Protein AF-A0A7X3A5C2-F1 (afdb_monomer)

Sequence (140 aa):
MYMRKSGNKVVLVVILVVLVGAILFFWASWTKGESLHKEEIYHTIAQKNGSVVKITEVKLEDTPFTATMESRK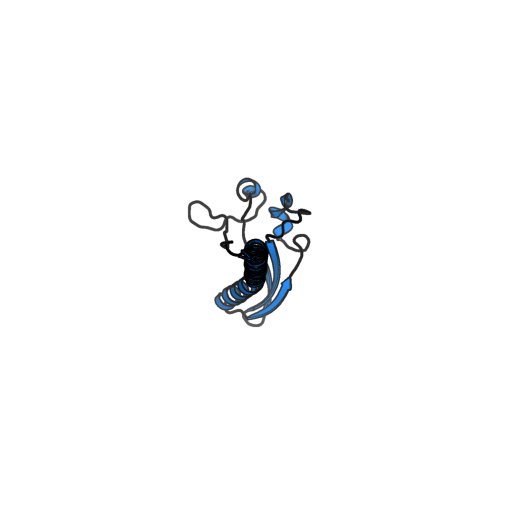GRRGNDTTFYQIIYVINGSEHIAWFRGVNGPYTQNRETTDAYGDVIEEIPENKSIIKEYGKRWIFDE

Structure (mmCIF, N/CA/C/O backbone):
data_AF-A0A7X3A5C2-F1
#
_entry.id   AF-A0A7X3A5C2-F1
#
loop_
_atom_site.group_PDB
_atom_site.id
_atom_site.type_symbol
_atom_site.label_atom_id
_atom_site.label_alt_id
_atom_site.label_comp_id
_atom_site.label_asym_id
_atom_site.label_entity_id
_atom_site.label_seq_id
_atom_site.pdbx_PDB_ins_code
_atom_site.Cartn_x
_atom_site.Cartn_y
_atom_site.Cartn_z
_atom_site.occupancy
_atom_site.B_iso_or_equiv
_atom_site.auth_seq_id
_atom_site.auth_comp_id
_atom_site.auth_asym_id
_atom_site.auth_atom_id
_atom_site.pdbx_PDB_model_num
ATOM 1 N N . MET A 1 1 ? 46.519 -1.781 -48.066 1.00 39.84 1 MET A N 1
ATOM 2 C CA . MET A 1 1 ? 45.843 -0.839 -47.147 1.00 39.84 1 MET A CA 1
ATOM 3 C C . MET A 1 1 ? 44.518 -1.462 -46.713 1.00 39.84 1 MET A C 1
ATOM 5 O O . MET A 1 1 ? 43.511 -1.304 -47.384 1.00 39.84 1 MET A O 1
ATOM 9 N N . TYR A 1 2 ? 44.538 -2.285 -45.659 1.00 43.78 2 TYR A N 1
ATOM 10 C CA . TYR A 1 2 ? 43.340 -2.964 -45.149 1.00 43.78 2 TYR A CA 1
ATOM 11 C C . TYR A 1 2 ? 42.588 -2.012 -44.210 1.00 43.78 2 TYR A C 1
ATOM 13 O O . TYR A 1 2 ? 42.834 -1.989 -43.006 1.00 43.78 2 TYR A O 1
ATOM 21 N N . MET A 1 3 ? 41.680 -1.202 -44.756 1.00 47.16 3 MET A N 1
ATOM 22 C CA . MET A 1 3 ? 40.692 -0.495 -43.939 1.00 47.16 3 MET A CA 1
ATOM 23 C C . MET A 1 3 ? 39.738 -1.536 -43.340 1.00 47.16 3 MET A C 1
ATOM 25 O O . MET A 1 3 ? 38.894 -2.116 -44.023 1.00 47.16 3 MET A O 1
ATOM 29 N N . ARG A 1 4 ? 39.939 -1.843 -42.052 1.00 46.59 4 ARG A N 1
ATOM 30 C CA . ARG A 1 4 ? 39.143 -2.809 -41.288 1.00 46.59 4 ARG A CA 1
ATOM 31 C C . ARG A 1 4 ? 37.682 -2.357 -41.223 1.00 46.59 4 ARG A C 1
ATOM 33 O O . ARG A 1 4 ? 37.346 -1.342 -40.624 1.00 46.59 4 ARG A O 1
ATOM 40 N N . LYS A 1 5 ? 36.803 -3.197 -41.767 1.00 53.62 5 LYS A N 1
ATOM 41 C CA . LYS A 1 5 ? 35.332 -3.155 -41.708 1.00 53.62 5 LYS A CA 1
ATOM 42 C C . LYS A 1 5 ? 34.800 -3.479 -40.289 1.00 53.62 5 LYS A C 1
ATOM 44 O O . LYS A 1 5 ? 33.877 -4.273 -40.136 1.00 53.62 5 LYS A O 1
ATOM 49 N N . SER A 1 6 ? 35.437 -2.958 -39.234 1.00 55.34 6 SER A N 1
ATOM 50 C CA . SER A 1 6 ? 35.147 -3.282 -37.823 1.00 55.34 6 SER A CA 1
ATOM 51 C C . SER A 1 6 ? 34.173 -2.316 -37.142 1.00 55.34 6 SER A C 1
ATOM 53 O O . SER A 1 6 ? 33.676 -2.639 -36.066 1.00 55.34 6 SER A O 1
ATOM 55 N N . GLY A 1 7 ? 33.852 -1.177 -37.769 1.00 57.16 7 GLY A N 1
ATOM 56 C CA . GLY A 1 7 ? 32.963 -0.154 -37.198 1.00 57.16 7 GLY A CA 1
ATOM 57 C C . GLY A 1 7 ? 31.572 -0.684 -36.838 1.00 57.16 7 GLY A C 1
ATOM 58 O O . GLY A 1 7 ? 31.098 -0.464 -35.728 1.00 57.16 7 GLY A O 1
ATOM 59 N N . ASN A 1 8 ? 30.959 -1.487 -37.713 1.00 65.12 8 ASN A N 1
ATOM 60 C CA . ASN A 1 8 ? 29.591 -1.970 -37.489 1.00 65.12 8 ASN A CA 1
ATOM 61 C C . ASN A 1 8 ? 29.478 -2.941 -36.306 1.00 65.12 8 ASN A C 1
ATOM 63 O O . ASN A 1 8 ? 28.440 -2.981 -35.657 1.00 65.12 8 ASN A O 1
ATOM 67 N N . LYS A 1 9 ? 30.532 -3.710 -35.997 1.00 71.44 9 LYS A N 1
ATOM 68 C CA . LYS A 1 9 ? 30.507 -4.655 -34.868 1.00 71.44 9 LYS A CA 1
ATOM 69 C C . LYS A 1 9 ? 30.637 -3.935 -33.528 1.00 71.44 9 LYS A C 1
ATOM 71 O O . LYS A 1 9 ? 29.956 -4.303 -32.581 1.00 71.44 9 LYS 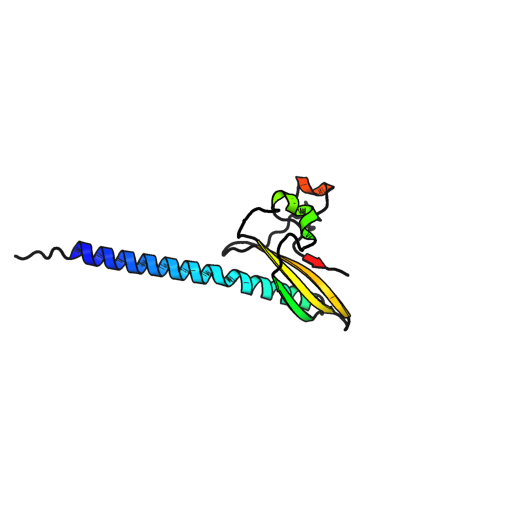A O 1
ATOM 76 N N . VAL A 1 10 ? 31.466 -2.890 -33.463 1.00 78.00 10 VAL A N 1
ATOM 77 C CA . VAL A 1 10 ? 31.641 -2.081 -32.246 1.00 78.00 10 VAL A CA 1
ATOM 78 C C . VAL A 1 10 ? 30.365 -1.301 -31.931 1.00 78.00 10 VAL A C 1
ATOM 80 O O . VAL A 1 10 ? 29.913 -1.318 -30.792 1.00 78.00 10 VAL A O 1
ATOM 83 N N . VAL A 1 11 ? 29.727 -0.705 -32.943 1.00 81.44 11 VAL A N 1
ATOM 84 C CA . VAL A 1 11 ? 28.445 0.001 -32.775 1.00 81.44 11 VAL A CA 1
ATOM 85 C C . VAL A 1 11 ? 27.353 -0.939 -32.256 1.00 81.44 11 VAL A C 1
ATOM 87 O O . VAL A 1 11 ? 26.621 -0.581 -31.338 1.00 81.44 11 VAL A O 1
ATOM 90 N N . LEU A 1 12 ? 27.277 -2.166 -32.780 1.00 84.31 12 LEU A N 1
ATOM 91 C CA . LEU A 1 12 ? 26.272 -3.148 -32.363 1.00 84.31 12 LEU A CA 1
ATOM 92 C C . LEU A 1 12 ? 26.482 -3.606 -30.908 1.00 84.31 12 LEU A C 1
ATOM 94 O O . LEU A 1 12 ? 25.515 -3.723 -30.160 1.00 84.31 12 LEU A O 1
ATOM 98 N N . VAL A 1 13 ? 27.737 -3.786 -30.480 1.00 86.44 13 VAL A N 1
ATOM 99 C CA . VAL A 1 13 ? 28.070 -4.096 -29.078 1.00 86.44 13 VAL A CA 1
ATOM 100 C C . VAL A 1 13 ? 27.695 -2.940 -28.148 1.00 86.44 13 VAL A C 1
ATOM 102 O O . VAL A 1 13 ? 27.094 -3.180 -27.105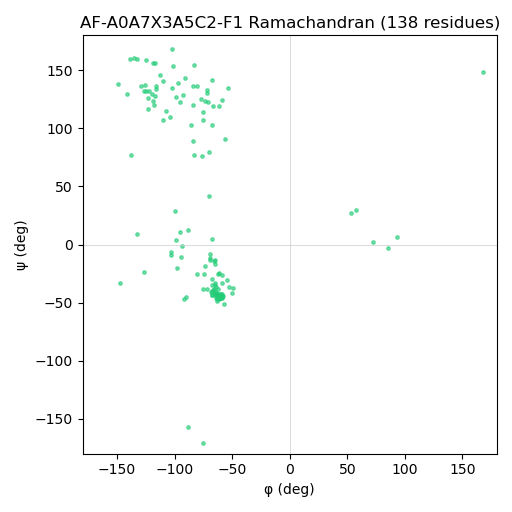 1.00 86.44 13 VAL A O 1
ATOM 105 N N . VAL A 1 14 ? 27.982 -1.690 -28.527 1.00 87.44 14 VAL A N 1
ATOM 106 C CA . VAL A 1 14 ? 27.616 -0.512 -27.720 1.00 87.44 14 VAL A CA 1
ATOM 107 C C . VAL A 1 14 ? 26.098 -0.398 -27.567 1.00 87.44 14 VAL A C 1
ATOM 109 O O . VAL A 1 14 ? 25.617 -0.198 -26.454 1.00 87.44 14 VAL A O 1
ATOM 112 N N . ILE A 1 15 ? 25.336 -0.591 -28.649 1.00 90.12 15 ILE A N 1
ATOM 113 C CA . ILE A 1 15 ? 23.867 -0.583 -28.597 1.00 90.12 15 ILE A CA 1
ATOM 114 C C . ILE A 1 15 ? 23.358 -1.671 -27.649 1.00 90.12 15 ILE A C 1
ATOM 116 O O . ILE A 1 15 ? 22.516 -1.382 -26.806 1.00 90.12 15 ILE A O 1
ATOM 120 N N . LEU A 1 16 ? 23.893 -2.893 -27.734 1.00 91.19 16 LEU A N 1
ATOM 121 C CA . LEU A 1 16 ? 23.514 -3.994 -26.843 1.00 91.19 16 LEU A CA 1
ATOM 122 C C . LEU A 1 16 ? 23.764 -3.662 -25.370 1.00 91.19 16 LEU A C 1
ATOM 124 O O . LEU A 1 16 ? 22.889 -3.894 -24.541 1.00 91.19 16 LEU A O 1
ATOM 128 N N . VAL A 1 17 ? 24.921 -3.083 -25.044 1.00 91.75 17 VAL A N 1
ATOM 129 C CA . VAL A 1 17 ? 25.253 -2.693 -23.665 1.00 91.75 17 VAL A CA 1
ATOM 130 C C . VAL A 1 17 ? 24.293 -1.620 -23.148 1.00 91.75 17 VAL A C 1
ATOM 132 O O . VAL A 1 17 ? 23.798 -1.738 -22.028 1.00 91.75 17 VAL A O 1
ATOM 135 N N . VAL A 1 18 ? 23.972 -0.611 -23.964 1.00 93.44 18 VAL A N 1
ATOM 136 C CA . VAL A 1 18 ? 23.001 0.434 -23.597 1.00 93.44 18 VAL A CA 1
ATOM 137 C C . VAL A 1 18 ? 21.604 -0.154 -23.391 1.00 93.44 18 VAL A C 1
ATOM 139 O O . VAL A 1 18 ? 20.932 0.192 -22.423 1.00 93.44 18 VAL A O 1
ATOM 142 N N . LEU A 1 19 ? 21.173 -1.071 -24.258 1.00 94.56 19 LEU A N 1
ATOM 143 C CA . LEU A 1 19 ? 19.843 -1.681 -24.202 1.00 94.56 19 LEU A CA 1
ATOM 144 C C . LEU A 1 19 ? 19.692 -2.578 -22.965 1.00 94.56 19 LEU A C 1
ATOM 146 O O . LEU A 1 19 ? 18.698 -2.480 -22.249 1.00 94.56 19 LEU A O 1
ATOM 150 N N . VAL A 1 20 ? 20.711 -3.384 -22.653 1.00 93.69 20 VAL A N 1
ATOM 151 C CA . VAL A 1 20 ? 20.752 -4.188 -21.420 1.00 93.69 20 VAL A CA 1
ATOM 152 C C . VAL A 1 20 ? 20.774 -3.288 -20.184 1.00 93.69 20 VAL A C 1
ATOM 154 O O . VAL A 1 20 ? 20.023 -3.532 -19.242 1.00 93.69 20 VAL A O 1
ATOM 157 N N . GLY A 1 21 ? 21.574 -2.217 -20.197 1.00 92.38 21 GLY A N 1
ATOM 158 C CA . GLY A 1 21 ? 21.606 -1.234 -19.113 1.00 92.38 21 GLY A CA 1
ATOM 159 C C . GLY A 1 21 ? 20.244 -0.575 -18.874 1.00 92.38 21 GLY A C 1
ATOM 160 O O . GLY A 1 21 ? 19.809 -0.470 -17.729 1.00 92.38 21 GLY A O 1
ATOM 161 N N . ALA A 1 22 ? 19.533 -0.203 -19.942 1.00 89.31 22 ALA A N 1
ATOM 162 C CA . ALA A 1 22 ? 18.193 0.372 -19.859 1.00 89.31 22 ALA A CA 1
ATOM 163 C C . ALA A 1 22 ? 17.163 -0.621 -19.295 1.00 89.31 22 ALA A C 1
ATOM 165 O O . ALA A 1 22 ? 16.351 -0.237 -18.456 1.00 89.31 22 ALA A O 1
ATOM 166 N N . ILE A 1 23 ? 17.222 -1.896 -19.698 1.00 90.56 23 ILE A N 1
ATOM 167 C CA . ILE A 1 23 ? 16.342 -2.949 -19.166 1.00 90.56 23 ILE A CA 1
ATOM 168 C C . ILE A 1 23 ? 16.585 -3.152 -17.667 1.00 90.56 23 ILE A C 1
ATOM 170 O O . ILE A 1 23 ? 15.630 -3.186 -16.895 1.00 90.56 23 ILE A O 1
ATOM 174 N N . LEU A 1 24 ? 17.848 -3.252 -17.241 1.00 88.56 24 LEU A N 1
ATOM 175 C CA . LEU A 1 24 ? 18.194 -3.427 -15.828 1.00 88.56 24 LEU A CA 1
ATOM 176 C C . LEU A 1 24 ? 17.776 -2.220 -14.984 1.00 88.56 24 LEU A C 1
ATOM 178 O O . LEU A 1 24 ? 17.225 -2.395 -13.898 1.00 88.56 24 LEU A O 1
ATOM 182 N N . PHE A 1 25 ? 17.989 -1.003 -15.493 1.00 84.88 25 PHE A N 1
ATOM 183 C CA . PHE A 1 25 ? 17.541 0.221 -14.833 1.00 84.88 25 PHE A CA 1
ATOM 184 C C . PHE A 1 25 ? 16.016 0.255 -14.691 1.00 84.88 25 PHE A C 1
ATOM 186 O O . PHE A 1 25 ? 15.504 0.501 -13.601 1.00 84.88 25 PHE A O 1
ATOM 193 N N . PHE A 1 26 ? 15.287 -0.063 -15.765 1.00 81.50 26 PHE A N 1
ATOM 194 C CA . PHE A 1 26 ? 13.828 -0.128 -15.746 1.00 81.50 26 PHE A CA 1
ATOM 195 C C . PHE A 1 26 ? 13.318 -1.156 -14.726 1.00 81.50 26 PHE A C 1
ATOM 197 O O . PHE A 1 26 ? 12.405 -0.863 -13.957 1.00 81.50 26 PHE A O 1
ATOM 204 N N . TRP A 1 27 ? 13.950 -2.331 -14.664 1.00 80.50 27 TRP A N 1
ATOM 205 C CA . TRP A 1 27 ? 13.585 -3.385 -13.720 1.00 80.50 27 TRP A CA 1
ATOM 206 C C . TRP A 1 27 ? 13.814 -2.958 -12.262 1.00 80.50 27 TRP A C 1
ATOM 208 O O . TRP A 1 27 ? 12.911 -3.078 -11.438 1.00 80.50 27 TRP A O 1
ATOM 218 N N . ALA A 1 28 ? 14.974 -2.366 -11.956 1.00 75.31 28 ALA A N 1
ATOM 219 C CA . ALA A 1 28 ? 15.296 -1.868 -10.616 1.00 75.31 28 ALA A CA 1
ATOM 220 C C . ALA A 1 28 ? 14.387 -0.707 -10.168 1.00 75.31 28 ALA A C 1
ATOM 222 O O . ALA A 1 28 ? 14.054 -0.592 -8.986 1.00 75.31 28 ALA A O 1
ATOM 223 N N . SER A 1 29 ? 13.973 0.156 -11.099 1.00 69.25 29 SER A N 1
ATOM 224 C CA . SER A 1 29 ? 12.993 1.210 -10.823 1.00 69.25 29 SER A CA 1
ATOM 225 C C . SER A 1 29 ? 11.600 0.648 -10.533 1.00 69.25 29 SER A C 1
ATOM 227 O O . SER A 1 29 ? 10.905 1.198 -9.681 1.00 69.25 29 SER A O 1
ATOM 229 N N . TRP A 1 30 ? 11.198 -0.446 -11.186 1.00 64.50 30 TRP A N 1
ATOM 230 C CA . TRP A 1 30 ? 9.877 -1.049 -10.992 1.00 64.50 30 TRP A CA 1
ATOM 231 C C . TRP A 1 30 ? 9.741 -1.758 -9.636 1.00 64.50 30 TRP A C 1
ATOM 233 O O . TRP A 1 30 ? 8.712 -1.638 -8.975 1.00 64.50 30 TRP A O 1
ATOM 243 N N . THR A 1 31 ? 10.791 -2.434 -9.157 1.00 66.06 31 THR A N 1
ATOM 244 C CA . THR A 1 31 ? 10.756 -3.172 -7.877 1.00 66.06 31 THR A CA 1
ATOM 245 C C . THR A 1 31 ? 10.682 -2.278 -6.633 1.00 66.06 31 THR A C 1
ATOM 247 O O . THR A 1 31 ? 10.402 -2.771 -5.545 1.00 66.06 31 THR A O 1
ATOM 250 N N . LYS A 1 32 ? 10.917 -0.963 -6.753 1.00 65.19 32 LYS A N 1
ATOM 251 C CA . LYS A 1 32 ? 10.839 -0.026 -5.615 1.00 65.19 32 LYS A CA 1
ATOM 252 C C . LYS A 1 32 ? 9.409 0.287 -5.151 1.00 65.19 32 LYS A C 1
ATOM 254 O O . LYS A 1 32 ? 9.244 0.752 -4.025 1.00 65.19 32 LYS A O 1
ATOM 259 N N . GLY A 1 33 ? 8.386 0.035 -5.972 1.00 64.69 33 GLY A N 1
ATOM 260 C CA . GLY A 1 33 ? 6.996 0.385 -5.641 1.00 64.69 33 GLY A CA 1
ATOM 261 C C . GLY A 1 33 ? 6.475 -0.304 -4.374 1.00 64.69 33 GLY A C 1
ATOM 262 O O . GLY A 1 33 ? 5.952 0.353 -3.478 1.00 64.69 33 GLY A O 1
ATOM 263 N N . GLU A 1 34 ? 6.704 -1.612 -4.237 1.00 69.12 34 GLU A N 1
ATOM 264 C CA . GLU A 1 34 ? 6.219 -2.383 -3.080 1.00 69.12 34 GLU A CA 1
ATOM 265 C C . GLU A 1 34 ? 6.834 -1.934 -1.749 1.00 69.12 34 GLU A C 1
ATOM 267 O O . GLU A 1 34 ? 6.154 -1.923 -0.720 1.00 69.12 34 GLU A O 1
ATOM 272 N N . SER A 1 35 ? 8.117 -1.557 -1.748 1.00 75.31 35 SER A N 1
ATOM 273 C CA . SER A 1 35 ? 8.772 -1.055 -0.535 1.00 75.31 35 SER A CA 1
ATOM 274 C C . SER A 1 35 ? 8.186 0.277 -0.077 1.00 75.31 35 SER A C 1
ATOM 276 O O . SER A 1 35 ? 7.994 0.464 1.121 1.00 75.31 35 SER A O 1
ATOM 278 N N . LEU A 1 36 ? 7.838 1.161 -1.019 1.00 80.56 36 LEU A N 1
ATOM 279 C CA . LEU A 1 36 ? 7.258 2.470 -0.710 1.00 80.56 36 LEU A CA 1
ATOM 280 C C . LEU A 1 36 ? 5.861 2.333 -0.097 1.00 80.56 36 LEU A C 1
ATOM 282 O O . LEU A 1 36 ? 5.543 3.009 0.876 1.00 80.56 36 LEU A O 1
ATOM 286 N N . HIS A 1 37 ? 5.050 1.407 -0.615 1.00 86.06 37 HIS A N 1
ATOM 287 C CA . HIS A 1 37 ? 3.733 1.109 -0.050 1.00 86.06 37 HIS A CA 1
ATOM 288 C C . HIS A 1 37 ? 3.824 0.624 1.396 1.00 86.06 37 HIS A C 1
ATOM 290 O O . HIS A 1 37 ? 3.082 1.089 2.256 1.00 86.06 37 HIS A O 1
ATOM 296 N N . LYS A 1 38 ? 4.745 -0.303 1.681 1.00 88.44 38 LYS A N 1
ATOM 297 C CA . LYS A 1 38 ? 4.937 -0.809 3.043 1.00 88.44 38 LYS A CA 1
ATOM 298 C C . LYS A 1 38 ? 5.419 0.290 3.983 1.00 88.44 38 LYS A C 1
ATOM 300 O O . LYS A 1 38 ? 4.898 0.386 5.087 1.00 88.44 38 LYS A O 1
ATOM 305 N N . GLU A 1 39 ? 6.370 1.117 3.556 1.00 89.38 39 GLU A N 1
ATOM 306 C CA . GLU A 1 39 ? 6.865 2.247 4.350 1.00 89.38 39 GLU A CA 1
ATOM 307 C C . GLU A 1 39 ? 5.741 3.229 4.705 1.00 89.38 39 GLU A C 1
ATOM 309 O O . GLU A 1 39 ? 5.591 3.586 5.873 1.00 89.38 39 GLU A O 1
ATOM 314 N N . GLU A 1 40 ? 4.894 3.583 3.733 1.00 89.50 40 GLU A N 1
ATOM 315 C CA . GLU A 1 40 ? 3.707 4.409 3.967 1.00 89.50 40 GLU A CA 1
ATOM 316 C C . GLU A 1 40 ? 2.756 3.753 4.974 1.00 89.50 40 GLU A C 1
ATOM 318 O O . GLU A 1 40 ? 2.336 4.404 5.929 1.00 89.50 40 GLU A O 1
ATOM 323 N N . ILE A 1 41 ? 2.472 2.454 4.817 1.00 92.62 41 ILE A N 1
ATOM 324 C CA . ILE A 1 41 ? 1.619 1.710 5.751 1.00 92.62 41 ILE A CA 1
ATOM 325 C C . ILE A 1 41 ? 2.169 1.780 7.177 1.00 92.62 41 ILE A C 1
ATOM 327 O O . ILE A 1 41 ? 1.437 2.130 8.104 1.00 92.62 41 ILE A O 1
ATOM 331 N N . TYR A 1 42 ? 3.451 1.459 7.365 1.00 94.62 42 TYR A N 1
ATOM 332 C CA . TYR A 1 42 ? 4.080 1.499 8.685 1.00 94.62 42 TYR A CA 1
ATOM 333 C C . TYR A 1 42 ? 4.027 2.903 9.282 1.00 94.62 42 TYR A C 1
ATOM 335 O O . TYR A 1 42 ? 3.678 3.052 10.452 1.00 94.62 42 TYR A O 1
ATOM 343 N N . HIS A 1 43 ? 4.326 3.926 8.483 1.00 93.75 43 HIS A N 1
ATOM 344 C CA . HIS A 1 43 ? 4.314 5.312 8.929 1.00 93.75 43 HIS A CA 1
ATOM 345 C C . HIS A 1 43 ? 2.909 5.767 9.354 1.00 93.75 43 HIS A C 1
ATOM 347 O O . HIS A 1 43 ? 2.747 6.291 10.454 1.00 93.75 43 HIS A O 1
ATOM 353 N N . THR A 1 44 ? 1.878 5.522 8.540 1.00 92.69 44 THR A N 1
ATOM 354 C CA . THR A 1 44 ? 0.493 5.914 8.851 1.00 92.69 44 THR A CA 1
ATOM 355 C C . THR A 1 44 ? -0.040 5.212 10.100 1.00 92.69 44 THR A C 1
ATOM 357 O O . THR A 1 44 ? -0.687 5.843 10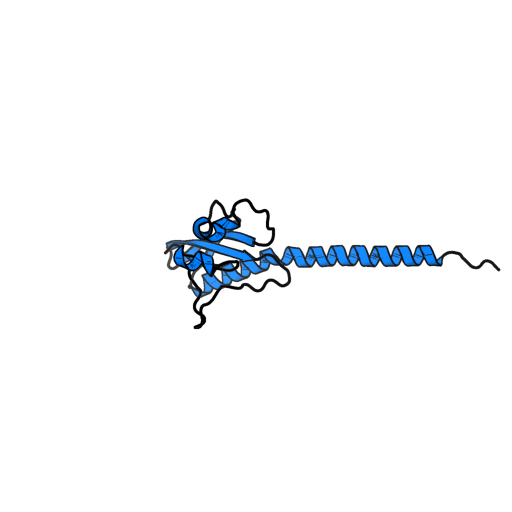.936 1.00 92.69 44 THR A O 1
ATOM 360 N N . ILE A 1 45 ? 0.246 3.919 10.268 1.00 94.06 45 ILE A N 1
ATOM 361 C CA . ILE A 1 45 ? -0.172 3.173 11.462 1.00 94.06 45 ILE A CA 1
ATOM 362 C C . ILE A 1 45 ? 0.588 3.660 12.704 1.00 94.06 45 ILE A C 1
ATOM 364 O O . ILE A 1 45 ? -0.027 3.869 13.750 1.00 94.06 45 ILE A O 1
ATOM 368 N N . ALA A 1 46 ? 1.890 3.934 12.584 1.00 94.38 46 ALA A N 1
ATOM 369 C CA . ALA A 1 46 ? 2.686 4.493 13.675 1.00 94.38 46 ALA A CA 1
ATOM 370 C C . ALA A 1 46 ? 2.192 5.886 14.105 1.00 94.38 46 ALA A C 1
ATOM 372 O O . ALA A 1 46 ? 2.118 6.164 15.299 1.00 94.38 46 ALA A O 1
ATOM 373 N N . GLN A 1 47 ? 1.772 6.740 13.163 1.00 94.12 47 GLN A N 1
ATOM 374 C CA . GLN A 1 47 ? 1.162 8.045 13.464 1.00 94.12 47 GLN A CA 1
ATOM 375 C C . GLN A 1 47 ? -0.142 7.935 14.266 1.00 94.12 47 GLN A C 1
ATOM 377 O O . GLN A 1 47 ? -0.502 8.864 14.986 1.00 94.12 47 GLN A O 1
ATOM 382 N N . LYS A 1 48 ? -0.839 6.798 14.174 1.00 91.75 48 LYS A N 1
ATOM 383 C CA . LYS A 1 48 ? -2.024 6.486 14.984 1.00 91.75 48 LYS A CA 1
ATOM 384 C C . LYS A 1 48 ? -1.679 5.802 16.318 1.00 91.75 48 LYS A C 1
ATOM 386 O O . LYS A 1 48 ? -2.578 5.293 16.978 1.00 91.75 48 LYS A O 1
ATOM 391 N N . ASN A 1 49 ? -0.405 5.782 16.724 1.00 94.31 49 ASN A N 1
ATOM 392 C CA . ASN A 1 49 ? 0.111 5.016 17.869 1.00 94.31 49 ASN A CA 1
ATOM 393 C C . ASN A 1 49 ? -0.150 3.503 17.764 1.00 94.31 49 ASN A C 1
ATOM 395 O O . ASN A 1 49 ? -0.321 2.819 18.775 1.00 94.31 49 ASN A O 1
ATOM 399 N N . GLY A 1 50 ? -0.201 2.982 16.537 1.00 93.88 50 GLY A N 1
ATOM 400 C CA . GLY A 1 50 ? -0.385 1.564 16.268 1.00 93.88 50 GLY A CA 1
ATOM 401 C C . GLY A 1 50 ? 0.901 0.839 15.893 1.00 93.88 50 GLY A C 1
ATOM 402 O O . GLY A 1 50 ? 1.917 1.448 15.564 1.00 93.88 50 GLY A O 1
ATOM 403 N N . SER A 1 51 ? 0.828 -0.490 15.885 1.00 96.19 51 SER A N 1
ATOM 404 C CA . SER A 1 51 ? 1.870 -1.370 15.358 1.00 96.19 51 SER A CA 1
ATOM 405 C C . SER A 1 51 ? 1.285 -2.332 14.333 1.00 96.19 51 SER A C 1
ATOM 407 O O . SER A 1 51 ? 0.252 -2.954 14.569 1.00 96.19 51 SER A O 1
ATOM 409 N N . VAL A 1 52 ? 1.940 -2.463 13.183 1.00 96.56 52 VAL A N 1
ATOM 410 C CA . VAL A 1 52 ? 1.513 -3.382 12.124 1.00 96.56 52 VAL A CA 1
ATOM 411 C C . VAL A 1 52 ? 1.909 -4.810 12.491 1.00 96.56 52 VAL A C 1
ATOM 413 O O . VAL A 1 52 ? 3.085 -5.095 12.710 1.00 96.56 52 VAL A O 1
ATOM 416 N N . VAL A 1 53 ? 0.936 -5.719 12.491 1.00 96.31 53 VAL A N 1
ATOM 417 C CA . VAL A 1 53 ? 1.138 -7.157 12.730 1.00 96.31 53 VAL A CA 1
ATOM 418 C C . VAL A 1 53 ? 1.354 -7.891 11.412 1.00 96.31 53 VAL A C 1
ATOM 420 O O . VAL A 1 53 ? 2.272 -8.701 11.285 1.00 96.31 53 VAL A O 1
ATOM 423 N N . LYS A 1 54 ? 0.511 -7.611 10.411 1.00 95.62 54 LYS A N 1
ATOM 424 C CA . LYS A 1 54 ? 0.541 -8.310 9.123 1.00 95.62 54 LYS A CA 1
ATOM 425 C C . LYS A 1 54 ? 0.080 -7.405 7.991 1.00 95.62 54 LYS A C 1
ATOM 427 O O . LYS A 1 54 ? -0.919 -6.710 8.121 1.00 95.62 54 LYS A O 1
ATOM 432 N N . ILE A 1 55 ? 0.776 -7.477 6.860 1.00 95.25 55 ILE A N 1
ATOM 433 C CA . ILE A 1 55 ? 0.370 -6.858 5.594 1.00 95.25 55 ILE A CA 1
ATOM 434 C C . ILE A 1 55 ? 0.200 -7.984 4.580 1.00 95.25 55 ILE A C 1
ATOM 436 O O . ILE A 1 55 ? 1.136 -8.753 4.354 1.00 95.25 55 ILE A O 1
ATOM 440 N N . THR A 1 56 ? -0.980 -8.085 3.976 1.00 94.00 56 THR A N 1
ATOM 441 C CA . THR A 1 56 ? -1.293 -9.090 2.955 1.00 94.00 56 THR A CA 1
ATOM 442 C C . THR A 1 56 ? -1.760 -8.384 1.695 1.00 94.00 56 THR A C 1
ATOM 444 O O . THR A 1 56 ? -2.683 -7.579 1.757 1.00 94.00 56 THR A O 1
ATOM 447 N N . GLU A 1 57 ? -1.133 -8.671 0.558 1.00 91.06 57 GLU A N 1
ATOM 448 C CA . GLU A 1 57 ? -1.642 -8.218 -0.736 1.00 91.06 57 GLU A CA 1
ATOM 449 C C . GLU A 1 57 ? -2.901 -9.009 -1.104 1.00 91.06 57 GLU A C 1
ATOM 451 O O . GLU A 1 57 ? -2.941 -10.234 -0.976 1.00 91.06 57 GLU A O 1
ATOM 456 N N . VAL A 1 58 ? -3.934 -8.298 -1.540 1.00 90.69 58 VAL A N 1
ATOM 457 C CA . VAL A 1 58 ? -5.268 -8.834 -1.822 1.00 90.69 58 VAL A CA 1
ATOM 458 C C . VAL A 1 58 ? -5.756 -8.332 -3.175 1.00 90.69 58 VAL A C 1
ATOM 460 O O . VAL A 1 58 ? -5.267 -7.335 -3.709 1.00 90.69 58 VAL A O 1
ATOM 463 N N . LYS A 1 59 ? -6.730 -9.028 -3.760 1.00 86.81 59 LYS A N 1
ATOM 464 C CA . LYS A 1 59 ? -7.358 -8.583 -5.006 1.00 86.81 59 LYS A CA 1
ATOM 465 C C . LYS A 1 59 ? -8.445 -7.560 -4.707 1.00 86.81 59 LYS A C 1
ATOM 467 O O . LYS A 1 59 ? -9.040 -7.609 -3.636 1.00 86.81 59 LYS A O 1
ATOM 472 N N . LEU A 1 60 ? -8.744 -6.681 -5.670 1.00 83.94 60 LEU A N 1
ATOM 473 C CA . LEU A 1 60 ? -9.797 -5.667 -5.533 1.00 83.94 60 LEU A CA 1
ATOM 474 C C . LEU A 1 60 ? -11.112 -6.293 -5.058 1.00 83.94 60 LEU A C 1
ATOM 476 O O . LEU A 1 60 ? -11.751 -5.720 -4.186 1.00 83.94 60 LEU A O 1
ATOM 480 N N . GLU A 1 61 ? -11.485 -7.460 -5.596 1.00 84.69 61 GLU A N 1
ATOM 481 C CA . GLU A 1 61 ? -12.736 -8.164 -5.283 1.00 84.69 61 GLU A CA 1
ATOM 482 C C . GLU A 1 61 ? -12.897 -8.519 -3.800 1.00 84.69 61 GLU A C 1
ATOM 484 O O . GLU A 1 61 ? -14.028 -8.604 -3.327 1.00 84.69 61 GLU A O 1
ATOM 489 N N . ASP A 1 62 ? -11.785 -8.672 -3.082 1.00 87.38 62 ASP A N 1
ATOM 490 C CA . ASP A 1 62 ? -11.744 -9.036 -1.666 1.00 87.38 62 ASP A CA 1
ATOM 491 C C . ASP A 1 62 ? -11.624 -7.799 -0.754 1.00 87.38 62 ASP A C 1
ATOM 493 O O . ASP A 1 62 ? -11.347 -7.930 0.437 1.00 87.38 62 ASP A O 1
ATOM 497 N N . THR A 1 63 ? -11.798 -6.588 -1.301 1.00 86.12 63 THR A N 1
ATOM 498 C CA . THR A 1 63 ? -11.650 -5.322 -0.566 1.00 86.12 63 THR A CA 1
ATOM 499 C C . THR A 1 63 ? -12.938 -4.492 -0.532 1.00 86.12 63 THR A C 1
ATOM 501 O O . THR A 1 63 ? -13.766 -4.568 -1.449 1.00 86.12 63 THR A O 1
ATOM 504 N N . PRO A 1 64 ? -13.093 -3.599 0.463 1.00 85.38 64 PRO A N 1
ATOM 505 C CA . PRO A 1 64 ? -14.198 -2.639 0.488 1.00 85.38 64 PRO A CA 1
ATOM 506 C C . PRO A 1 64 ? -14.157 -1.610 -0.661 1.00 85.38 64 PRO A C 1
ATOM 508 O O . PRO A 1 64 ? -15.175 -0.987 -0.951 1.00 85.38 64 PRO A O 1
ATOM 511 N N . PHE A 1 65 ? -13.040 -1.480 -1.390 1.00 81.12 65 PHE A N 1
ATOM 512 C CA . PHE A 1 65 ? -12.932 -0.607 -2.571 1.00 81.12 65 PHE A CA 1
ATOM 513 C C . PHE A 1 65 ? -13.753 -1.097 -3.782 1.00 81.12 65 PHE A C 1
ATOM 515 O O . PHE A 1 65 ? -13.881 -0.393 -4.787 1.00 81.12 65 PHE A O 1
ATOM 522 N N . THR A 1 66 ? -14.333 -2.302 -3.727 1.00 77.06 66 THR A N 1
ATOM 523 C CA . THR A 1 66 ? -15.216 -2.816 -4.792 1.00 77.06 66 THR A CA 1
ATOM 524 C C . THR A 1 66 ? -16.429 -1.930 -5.058 1.00 77.06 66 THR A C 1
ATOM 526 O O . THR A 1 66 ? -16.871 -1.846 -6.205 1.00 77.06 66 THR A O 1
ATOM 529 N N . ALA A 1 67 ? -16.963 -1.265 -4.029 1.00 69.50 67 ALA A N 1
ATOM 530 C CA . ALA A 1 67 ? -18.168 -0.442 -4.133 1.00 69.50 67 ALA A CA 1
ATOM 531 C C . ALA A 1 67 ? -17.994 0.753 -5.089 1.00 69.50 67 ALA A C 1
ATOM 533 O O . ALA A 1 67 ? -18.962 1.266 -5.660 1.00 69.50 67 ALA A O 1
ATOM 534 N N . THR A 1 68 ? -16.753 1.190 -5.271 1.00 65.06 68 THR A N 1
ATOM 535 C CA . THR A 1 68 ? -16.392 2.509 -5.806 1.00 65.06 68 THR A CA 1
ATOM 536 C C . THR A 1 68 ? -15.439 2.420 -6.979 1.00 65.06 68 THR A C 1
ATOM 538 O O . THR A 1 68 ? -15.465 3.273 -7.862 1.00 65.06 68 THR A O 1
ATOM 541 N N . MET A 1 69 ? -14.690 1.323 -7.072 1.00 69.94 69 MET A N 1
ATOM 542 C CA . MET A 1 69 ? -13.845 0.996 -8.216 1.00 69.94 69 MET A CA 1
ATOM 543 C C . MET A 1 69 ? -14.501 -0.023 -9.156 1.00 69.94 69 MET A C 1
ATOM 545 O O . MET A 1 69 ? -13.814 -0.764 -9.857 1.00 69.94 69 MET A O 1
ATOM 549 N N . GLU A 1 70 ? -15.835 -0.051 -9.214 1.00 64.50 70 GLU A N 1
ATOM 550 C CA . GLU A 1 70 ? -16.615 -0.969 -10.057 1.00 64.50 70 GLU A CA 1
ATOM 551 C C . GLU A 1 70 ? -16.174 -0.934 -11.533 1.00 64.50 70 GLU A C 1
ATOM 553 O O . GLU A 1 70 ? -16.049 -1.975 -12.174 1.00 64.50 70 GLU A O 1
ATOM 558 N N . SER A 1 71 ? -15.809 0.248 -12.049 1.00 60.41 71 SER A N 1
ATOM 559 C CA . SER A 1 71 ? -15.281 0.438 -13.412 1.00 60.41 71 SER A CA 1
ATOM 560 C C . SER A 1 71 ? -13.925 -0.239 -13.669 1.00 60.41 71 SER A C 1
ATOM 562 O O . SER A 1 71 ? -13.524 -0.406 -14.826 1.00 60.41 71 SER A O 1
ATOM 564 N N . ARG A 1 72 ? -13.210 -0.625 -12.606 1.00 63.88 72 ARG A N 1
ATOM 565 C CA . ARG A 1 72 ? -11.930 -1.344 -12.646 1.00 63.88 72 ARG A CA 1
ATOM 566 C C . ARG A 1 72 ? -12.065 -2.831 -12.326 1.00 63.88 72 ARG A C 1
ATOM 568 O O . ARG A 1 72 ? -11.094 -3.563 -12.511 1.00 63.88 72 ARG A O 1
ATOM 575 N N . LYS A 1 73 ? -13.247 -3.302 -11.920 1.00 60.41 73 LYS A N 1
ATOM 576 C CA . LYS A 1 73 ? -13.501 -4.724 -11.668 1.00 60.41 73 LYS A CA 1
ATOM 577 C C . LYS A 1 73 ? -13.224 -5.534 -12.939 1.00 60.41 73 LYS A C 1
ATOM 579 O O . LYS A 1 73 ? -13.741 -5.222 -14.010 1.00 60.41 73 LYS A O 1
ATOM 584 N N . GLY A 1 74 ? -12.353 -6.538 -12.845 1.00 55.44 74 GLY A N 1
ATOM 585 C CA . GLY A 1 74 ? -11.942 -7.357 -13.993 1.00 55.44 74 GLY A CA 1
ATOM 586 C C . GLY A 1 74 ? -11.016 -6.676 -15.015 1.00 55.44 74 GLY A C 1
ATOM 587 O O . GLY A 1 74 ? -10.635 -7.317 -15.997 1.00 55.44 74 GLY A O 1
ATOM 588 N N . ARG A 1 75 ? -10.601 -5.415 -14.812 1.00 57.38 75 ARG A N 1
ATOM 589 C CA . ARG A 1 75 ? -9.551 -4.790 -15.632 1.00 57.38 75 ARG A CA 1
ATOM 590 C C . ARG A 1 75 ? -8.181 -5.173 -15.076 1.00 57.38 75 ARG A C 1
ATOM 592 O O . ARG A 1 75 ? -7.840 -4.823 -13.953 1.00 57.38 75 ARG A O 1
ATOM 599 N N . ARG A 1 76 ? -7.356 -5.835 -15.894 1.00 45.03 76 ARG A N 1
ATOM 600 C CA . ARG A 1 76 ? -5.908 -5.962 -15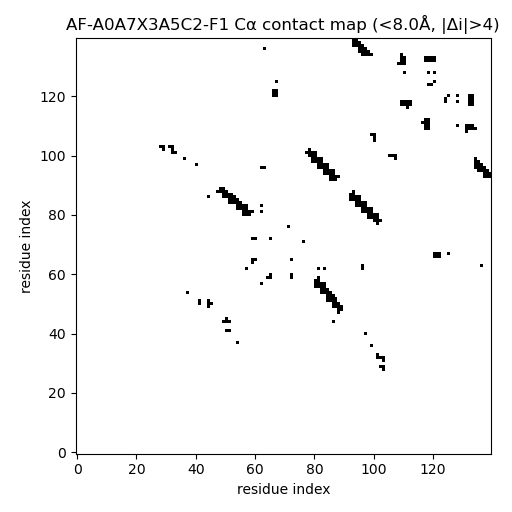.657 1.00 45.03 76 ARG A CA 1
ATOM 601 C C . ARG A 1 76 ? -5.247 -4.597 -15.882 1.00 45.03 76 ARG A C 1
ATOM 603 O O . ARG A 1 76 ? -4.721 -4.333 -16.957 1.00 45.03 76 ARG A O 1
ATOM 610 N N . GLY A 1 77 ? -5.343 -3.709 -14.902 1.00 51.19 77 GLY A N 1
ATOM 611 C CA . GLY A 1 77 ? -4.522 -2.503 -14.825 1.00 51.19 77 GLY A CA 1
ATOM 612 C C . GLY A 1 77 ? -3.457 -2.727 -13.763 1.00 51.19 77 GLY A C 1
ATOM 613 O O . GLY A 1 77 ? -3.794 -2.793 -12.587 1.00 51.19 77 GLY A O 1
ATOM 614 N N . ASN A 1 78 ? -2.197 -2.865 -14.174 1.00 55.91 78 ASN A N 1
ATOM 615 C CA . ASN A 1 78 ? -1.043 -3.176 -13.315 1.00 55.91 78 ASN A CA 1
ATOM 616 C C . ASN A 1 78 ? -0.664 -2.050 -12.330 1.00 55.91 78 ASN A C 1
ATOM 618 O O . ASN A 1 78 ? 0.332 -2.157 -11.614 1.00 55.91 78 ASN A O 1
ATOM 622 N N . ASP A 1 79 ? -1.452 -0.981 -12.279 1.00 70.25 79 ASP A N 1
ATOM 623 C CA . ASP A 1 79 ? -1.052 0.282 -11.668 1.00 70.25 79 ASP A CA 1
ATOM 624 C C . ASP A 1 79 ? -1.593 0.429 -10.244 1.00 70.25 79 ASP A C 1
ATOM 626 O O . ASP A 1 79 ? -1.451 1.481 -9.634 1.00 70.25 79 ASP A O 1
ATOM 630 N N . THR A 1 80 ? -2.269 -0.579 -9.687 1.00 77.88 80 THR A N 1
ATOM 631 C CA . THR A 1 80 ? -2.824 -0.500 -8.330 1.00 77.88 80 THR A CA 1
ATOM 632 C C . THR A 1 80 ? -2.677 -1.825 -7.594 1.00 77.88 80 THR A C 1
ATOM 634 O O . THR A 1 80 ? -3.085 -2.864 -8.106 1.00 77.88 80 THR A O 1
ATOM 637 N N . THR A 1 81 ? -2.135 -1.765 -6.381 1.00 84.50 81 THR A N 1
ATOM 638 C CA . THR A 1 81 ? -2.022 -2.899 -5.462 1.00 84.50 81 THR A CA 1
ATOM 639 C C . THR A 1 81 ? -2.852 -2.621 -4.219 1.00 84.50 81 THR A C 1
ATOM 641 O O . THR A 1 81 ? -2.826 -1.512 -3.679 1.00 84.50 81 THR A O 1
ATOM 644 N N . PHE A 1 82 ? -3.593 -3.625 -3.760 1.00 88.12 82 PHE A N 1
ATOM 645 C CA . PHE A 1 82 ? -4.441 -3.519 -2.581 1.00 88.12 82 PHE A CA 1
ATOM 646 C C . PHE A 1 82 ? -3.859 -4.350 -1.450 1.00 88.12 82 PHE A C 1
ATOM 648 O O . PHE A 1 82 ? -3.370 -5.457 -1.668 1.00 88.12 82 PHE A O 1
ATOM 655 N N . TYR A 1 83 ? -3.934 -3.821 -0.236 1.00 92.25 83 TYR A N 1
ATOM 656 C CA . TYR A 1 83 ? -3.402 -4.474 0.946 1.00 92.25 83 TYR A CA 1
ATOM 657 C C . TYR A 1 83 ? -4.454 -4.523 2.044 1.00 92.25 83 TYR A C 1
ATOM 659 O O . TYR A 1 83 ? -5.115 -3.524 2.323 1.00 92.25 83 TYR A O 1
ATOM 667 N N . GLN A 1 84 ? -4.557 -5.679 2.689 1.00 95.06 84 GLN A N 1
ATOM 668 C CA . GLN A 1 84 ? -5.174 -5.832 3.996 1.00 95.06 84 GLN A CA 1
ATOM 669 C C . GLN A 1 84 ? -4.081 -5.713 5.059 1.00 95.06 84 GLN A C 1
ATOM 671 O O . GLN A 1 84 ? -3.054 -6.398 4.990 1.00 95.06 84 GLN A O 1
ATOM 676 N N . ILE A 1 85 ? -4.306 -4.855 6.045 1.00 96.62 85 ILE A N 1
ATOM 677 C CA . ILE A 1 85 ? -3.383 -4.595 7.143 1.00 96.62 85 ILE A CA 1
ATOM 678 C C . ILE A 1 85 ? -4.057 -4.986 8.445 1.00 96.62 85 ILE A C 1
ATOM 680 O O . ILE A 1 85 ? -5.083 -4.421 8.802 1.00 96.62 85 ILE A O 1
ATOM 684 N N . ILE A 1 86 ? -3.450 -5.923 9.162 1.00 96.44 86 ILE A N 1
ATOM 685 C CA . ILE A 1 86 ? -3.793 -6.224 10.549 1.00 96.44 86 ILE A CA 1
ATOM 686 C C . ILE A 1 86 ? -2.830 -5.426 11.420 1.00 96.44 86 ILE A C 1
ATOM 688 O O . ILE A 1 86 ? -1.608 -5.551 11.271 1.00 96.44 86 ILE A O 1
ATOM 692 N N . TYR A 1 87 ? -3.363 -4.589 12.301 1.00 96.00 87 TYR A N 1
ATOM 693 C CA . TYR A 1 87 ? -2.576 -3.729 13.178 1.00 96.00 87 TYR A CA 1
ATOM 694 C C . TYR A 1 87 ? -3.161 -3.689 14.587 1.00 96.00 87 TYR A C 1
ATOM 696 O O . TYR A 1 87 ? -4.323 -4.010 14.796 1.00 96.00 87 TYR A O 1
ATOM 704 N N . VAL A 1 88 ? -2.345 -3.298 15.562 1.00 95.69 88 VAL A N 1
ATOM 705 C CA . VAL A 1 88 ? -2.740 -3.194 16.967 1.00 95.69 88 VAL A CA 1
ATOM 706 C C . VAL A 1 88 ? -2.637 -1.749 17.425 1.00 95.69 88 VAL A C 1
ATOM 708 O O . VAL A 1 88 ? -1.578 -1.142 17.274 1.00 95.69 88 VAL A O 1
ATOM 711 N N . ILE A 1 89 ? -3.704 -1.215 18.016 1.00 94.75 89 ILE A N 1
ATOM 712 C CA . ILE A 1 89 ? -3.715 0.065 18.740 1.00 94.75 89 ILE A CA 1
ATOM 713 C C . ILE A 1 89 ? -4.245 -0.214 20.144 1.00 94.75 89 ILE A C 1
ATOM 715 O O . ILE A 1 89 ? -5.250 -0.897 20.308 1.00 94.75 89 ILE A O 1
ATOM 719 N N . ASN A 1 90 ? -3.563 0.291 21.175 1.00 92.19 90 ASN A N 1
ATOM 720 C CA . ASN A 1 90 ? -3.972 0.131 22.580 1.00 92.19 90 ASN A CA 1
ATOM 721 C C . ASN A 1 90 ? -4.224 -1.331 23.021 1.00 92.19 90 ASN A C 1
ATOM 723 O O . ASN A 1 90 ? -5.004 -1.578 23.936 1.00 92.19 90 ASN A O 1
ATOM 727 N N . GLY A 1 91 ? -3.562 -2.303 22.385 1.00 91.38 91 GLY A N 1
ATOM 728 C CA . GLY A 1 91 ? -3.716 -3.731 22.686 1.00 91.38 91 GLY A CA 1
ATOM 729 C C . GLY A 1 91 ? -4.883 -4.430 21.978 1.00 91.38 91 GLY A C 1
ATOM 730 O O . GLY A 1 91 ? -5.002 -5.645 22.110 1.00 91.38 91 GLY A O 1
ATOM 731 N N . SER A 1 92 ? -5.691 -3.704 21.203 1.00 94.69 92 SER A N 1
ATOM 732 C CA . SER A 1 92 ? -6.759 -4.261 20.367 1.00 94.69 92 SER A CA 1
ATOM 733 C C . SER A 1 92 ? -6.288 -4.436 18.929 1.00 94.69 92 SER A C 1
ATOM 735 O O . SER A 1 92 ? -5.588 -3.575 18.397 1.00 94.69 92 SER A O 1
ATOM 737 N N . GLU A 1 93 ? -6.666 -5.551 18.306 1.00 95.19 93 GLU A N 1
ATOM 738 C CA . GLU A 1 93 ? -6.405 -5.820 16.891 1.00 95.19 93 GLU A CA 1
ATOM 739 C C . GLU A 1 93 ? -7.488 -5.181 16.013 1.00 95.19 93 GLU A C 1
ATOM 741 O O . GLU A 1 93 ? -8.676 -5.278 16.312 1.00 95.19 93 GLU A O 1
ATOM 746 N N . HIS A 1 94 ? -7.058 -4.548 14.927 1.00 95.50 94 HIS A N 1
ATOM 747 C CA . HIS A 1 94 ? -7.888 -3.844 13.959 1.00 95.50 94 HIS A CA 1
ATOM 748 C C . HIS A 1 94 ? -7.467 -4.200 12.533 1.00 95.50 94 HIS A C 1
ATOM 750 O O . HIS A 1 94 ? -6.339 -4.647 12.282 1.00 95.50 94 HIS A O 1
ATOM 756 N N . ILE A 1 95 ? -8.371 -3.949 11.585 1.00 95.50 95 ILE A N 1
ATOM 757 C CA . ILE A 1 95 ? -8.138 -4.169 10.160 1.00 95.50 95 ILE A CA 1
ATOM 758 C C . ILE A 1 95 ? -8.193 -2.828 9.432 1.00 95.50 95 ILE A C 1
ATOM 760 O O . ILE A 1 95 ? -9.096 -2.022 9.621 1.00 95.50 95 ILE A O 1
ATOM 764 N N . ALA A 1 96 ? -7.218 -2.587 8.565 1.00 95.06 96 ALA A N 1
ATOM 765 C CA . ALA A 1 96 ? -7.254 -1.500 7.601 1.00 95.06 96 ALA A CA 1
ATOM 766 C C . ALA A 1 96 ? -7.060 -2.037 6.187 1.00 95.06 96 ALA A C 1
ATOM 768 O O . ALA A 1 96 ? -6.485 -3.105 5.965 1.00 95.06 96 ALA A O 1
ATOM 769 N N . TRP A 1 97 ? -7.508 -1.247 5.224 1.00 93.50 97 TRP A N 1
ATOM 770 C CA . TRP A 1 97 ? -7.341 -1.499 3.807 1.00 93.50 97 TRP A CA 1
ATOM 771 C C . TRP A 1 97 ? -6.620 -0.323 3.180 1.00 93.50 97 TRP A C 1
ATOM 773 O O . TRP A 1 97 ? -6.988 0.833 3.397 1.00 93.50 97 TRP A O 1
ATOM 783 N N . PHE A 1 98 ? -5.60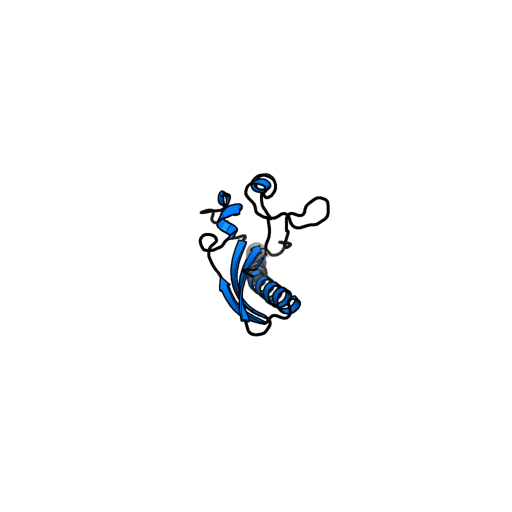1 -0.633 2.390 1.00 91.31 98 PHE A N 1
ATOM 784 C CA . PHE A 1 98 ? -4.777 0.363 1.727 1.00 91.31 98 PHE A CA 1
ATOM 785 C C . PHE A 1 98 ? -4.717 0.111 0.227 1.00 91.31 98 PHE A C 1
ATOM 787 O O . PHE A 1 98 ? -4.533 -1.022 -0.226 1.00 91.31 98 PHE A O 1
ATOM 794 N N . ARG A 1 99 ? -4.821 1.195 -0.540 1.00 87.44 99 ARG A N 1
ATOM 795 C CA . ARG A 1 99 ? -4.656 1.203 -1.991 1.00 87.44 99 ARG A CA 1
ATOM 796 C C . ARG A 1 99 ? -3.366 1.927 -2.389 1.00 87.44 99 ARG A C 1
ATOM 798 O O . ARG A 1 99 ? -3.289 3.160 -2.361 1.00 87.44 99 ARG A O 1
ATOM 805 N N . GLY A 1 100 ? -2.375 1.157 -2.825 1.00 83.75 100 GLY A N 1
ATOM 806 C CA . GLY A 1 100 ? -1.124 1.649 -3.404 1.00 83.75 100 GLY A CA 1
ATOM 807 C C . GLY A 1 100 ? -1.217 1.788 -4.923 1.00 83.75 100 GLY A C 1
ATOM 808 O O . GLY A 1 100 ? -1.862 0.969 -5.574 1.00 83.75 100 GLY A O 1
ATOM 809 N N . VAL A 1 101 ? -0.585 2.812 -5.498 1.00 78.38 101 VAL A N 1
ATOM 810 C CA . VAL A 1 101 ? -0.526 3.010 -6.956 1.00 78.38 101 VAL A CA 1
ATOM 811 C C . VAL A 1 101 ? 0.887 2.689 -7.438 1.00 78.38 101 VAL A C 1
ATOM 813 O O . VAL A 1 101 ? 1.835 3.394 -7.095 1.00 78.38 101 VAL A O 1
ATOM 816 N N . ASN A 1 102 ? 1.034 1.645 -8.254 1.00 72.31 102 ASN A N 1
ATOM 817 C CA . ASN A 1 102 ? 2.335 1.205 -8.755 1.00 72.31 102 ASN A CA 1
ATOM 818 C C . ASN A 1 102 ? 2.859 2.165 -9.827 1.00 72.31 102 ASN A C 1
ATOM 820 O O . ASN A 1 102 ? 2.216 2.366 -10.856 1.00 72.31 102 ASN A O 1
ATOM 824 N N . GLY A 1 103 ? 4.058 2.707 -9.622 1.00 61.53 103 GLY A N 1
ATOM 825 C CA . GLY A 1 103 ? 4.757 3.473 -10.646 1.00 61.53 103 GLY A CA 1
ATOM 826 C C . GLY A 1 103 ? 5.966 4.251 -10.112 1.00 61.53 103 GLY A C 1
ATOM 827 O O . GLY A 1 103 ? 5.966 4.715 -8.977 1.00 61.53 103 GLY A O 1
ATOM 828 N N . PRO A 1 104 ? 7.017 4.450 -10.926 1.00 52.53 104 PRO A N 1
ATOM 829 C CA . PRO A 1 104 ? 8.211 5.203 -10.521 1.00 52.53 104 PRO A CA 1
ATOM 830 C C . PRO A 1 104 ? 7.965 6.714 -10.337 1.00 52.53 104 PRO A C 1
ATOM 832 O O . PRO A 1 104 ? 8.822 7.412 -9.801 1.00 52.53 104 PRO A O 1
ATOM 835 N N . TYR A 1 105 ? 6.809 7.218 -10.780 1.00 55.25 105 TYR A N 1
ATOM 836 C CA . TYR A 1 105 ? 6.415 8.633 -10.712 1.00 55.25 105 TYR A CA 1
ATOM 837 C C . TYR A 1 105 ? 4.994 8.829 -10.177 1.00 55.25 105 TYR A C 1
ATOM 839 O O . TYR A 1 105 ? 4.444 9.929 -10.261 1.00 55.25 105 TYR A O 1
ATOM 847 N N . THR A 1 106 ? 4.363 7.766 -9.676 1.00 59.78 106 THR A N 1
ATOM 848 C CA . THR A 1 106 ? 3.002 7.852 -9.163 1.00 59.78 106 THR A CA 1
ATOM 849 C C . THR A 1 106 ? 3.050 8.543 -7.814 1.00 59.78 106 THR A C 1
ATOM 851 O O . THR A 1 106 ? 3.516 8.009 -6.813 1.00 59.78 106 THR A O 1
ATOM 854 N N . GLN A 1 107 ? 2.589 9.790 -7.798 1.00 55.78 107 GLN A N 1
ATOM 855 C CA . GLN A 1 107 ? 2.213 10.411 -6.546 1.00 55.78 107 GLN A CA 1
ATOM 856 C C . GLN A 1 107 ? 0.924 9.755 -6.084 1.00 55.78 107 GLN A C 1
ATOM 858 O O . GLN A 1 107 ? -0.046 9.640 -6.834 1.00 55.78 107 GLN A O 1
ATOM 863 N N . ASN A 1 108 ? 0.946 9.353 -4.831 1.00 60.75 108 ASN A N 1
ATOM 864 C CA . ASN A 1 108 ? -0.207 8.987 -4.049 1.00 60.75 108 ASN A CA 1
ATOM 865 C C . ASN A 1 108 ? -1.210 10.140 -4.031 1.00 60.75 108 ASN A C 1
ATOM 867 O O . ASN A 1 108 ? -1.108 11.056 -3.221 1.00 60.75 108 ASN A O 1
ATOM 871 N N . ARG A 1 109 ? -2.130 10.131 -4.994 1.00 63.19 109 ARG A N 1
ATOM 872 C CA . ARG A 1 109 ? -3.148 11.165 -5.150 1.00 63.19 109 ARG A CA 1
ATOM 873 C C . ARG A 1 109 ? -4.469 10.644 -4.624 1.00 63.19 109 ARG A C 1
ATOM 875 O O . ARG A 1 109 ? -4.869 9.517 -4.914 1.00 63.19 109 ARG A O 1
ATOM 882 N N . GLU A 1 110 ? -5.120 11.496 -3.856 1.00 72.50 110 GLU A N 1
ATOM 883 C CA . GLU A 1 110 ? -6.506 11.363 -3.446 1.00 72.50 110 GLU A CA 1
ATOM 884 C C . GLU A 1 110 ? -7.283 12.487 -4.127 1.00 72.50 110 GLU A C 1
ATOM 886 O O . GLU A 1 110 ? -6.743 13.567 -4.378 1.00 72.50 110 GLU A O 1
ATOM 891 N N . THR A 1 111 ? -8.534 12.225 -4.487 1.00 69.94 111 THR A N 1
ATOM 892 C CA . THR A 1 111 ? -9.428 13.275 -4.965 1.00 69.94 111 THR A CA 1
ATOM 893 C C . THR A 1 111 ? -9.842 14.062 -3.739 1.00 69.94 111 THR A C 1
ATOM 895 O O . THR A 1 111 ? -10.518 13.524 -2.862 1.00 69.94 111 THR A O 1
ATOM 898 N N . THR A 1 112 ? -9.418 15.316 -3.678 1.00 73.69 112 THR A N 1
ATOM 899 C CA . THR A 1 112 ? -9.842 16.255 -2.647 1.00 73.69 112 THR A CA 1
ATOM 900 C C . THR A 1 112 ? -10.899 17.198 -3.199 1.00 73.69 112 THR A C 1
ATOM 902 O O . THR A 1 112 ? -10.947 17.453 -4.406 1.00 73.69 112 THR A O 1
ATOM 905 N N . ASP A 1 113 ? -11.748 17.725 -2.330 1.00 77.38 113 ASP A N 1
ATOM 906 C CA . ASP A 1 113 ? -12.669 18.793 -2.691 1.00 77.38 113 ASP A CA 1
ATOM 907 C C . ASP A 1 113 ? -11.949 20.155 -2.808 1.00 77.38 113 ASP A C 1
ATOM 909 O O . ASP A 1 113 ? -10.717 20.248 -2.803 1.00 77.38 113 ASP A O 1
ATOM 913 N N . ALA A 1 114 ? -12.726 21.234 -2.940 1.00 76.56 114 ALA A N 1
ATOM 914 C CA . ALA A 1 114 ? -12.203 22.597 -3.031 1.00 76.56 114 ALA A CA 1
ATOM 915 C C . ALA A 1 114 ? -11.513 23.089 -1.741 1.00 76.56 114 ALA A C 1
ATOM 917 O O . ALA A 1 114 ? -10.825 24.110 -1.777 1.00 76.56 114 ALA A O 1
ATOM 918 N N . TYR A 1 115 ? -11.698 22.385 -0.624 1.00 77.75 115 TYR A N 1
ATOM 919 C CA . TYR A 1 115 ? -11.155 22.710 0.692 1.00 77.75 115 TYR A CA 1
ATOM 920 C C . TYR A 1 115 ? -9.947 21.839 1.059 1.00 77.75 115 TYR A C 1
ATOM 922 O O . TYR A 1 115 ? -9.236 22.154 2.011 1.00 77.75 115 TYR A O 1
ATOM 930 N N . GLY A 1 116 ? -9.656 20.811 0.257 1.00 73.44 116 GLY A N 1
ATOM 931 C CA . GLY A 1 116 ? -8.544 19.890 0.477 1.00 73.44 116 GLY A CA 1
ATOM 932 C C . GLY A 1 116 ? -8.937 18.635 1.254 1.00 73.44 116 GLY A C 1
ATOM 933 O O . GLY A 1 116 ? -8.061 17.825 1.556 1.00 73.44 116 GLY A O 1
ATOM 934 N N . ASP A 1 117 ? -10.227 18.443 1.535 1.00 77.88 117 ASP A N 1
ATOM 935 C CA . ASP A 1 117 ? -10.730 17.259 2.220 1.00 77.88 117 ASP A CA 1
ATOM 936 C C . ASP A 1 117 ? -10.878 16.099 1.236 1.00 77.88 117 ASP A C 1
ATOM 938 O O . ASP A 1 117 ? -11.349 16.265 0.107 1.00 77.88 117 ASP A O 1
ATOM 942 N N . VAL A 1 118 ? -10.458 14.902 1.652 1.00 78.31 118 VAL A N 1
ATOM 943 C CA . VAL A 1 118 ? -10.526 13.698 0.815 1.00 78.31 118 VAL A CA 1
ATOM 944 C C . VAL A 1 118 ? -11.984 13.327 0.581 1.00 78.31 118 VAL A C 1
ATOM 946 O O . VAL A 1 118 ? -12.718 13.014 1.517 1.00 78.31 118 VAL A O 1
ATOM 949 N N . ILE A 1 119 ? -12.393 13.321 -0.686 1.00 73.00 119 ILE A N 1
ATOM 950 C CA . ILE A 1 119 ? -13.759 12.980 -1.064 1.00 73.00 119 ILE A CA 1
ATOM 951 C C . ILE A 1 119 ? -13.968 11.486 -0.843 1.00 73.00 119 ILE A C 1
ATOM 953 O O . ILE A 1 119 ? -13.267 10.641 -1.413 1.00 73.00 119 ILE A O 1
ATOM 957 N N . GLU A 1 120 ? -14.968 11.163 -0.028 1.00 68.62 120 GLU A N 1
ATOM 958 C CA . GLU A 1 120 ? -15.306 9.779 0.245 1.00 68.62 120 GLU A CA 1
ATOM 959 C C . GLU A 1 120 ? -15.865 9.076 -0.986 1.00 68.62 120 GLU A C 1
ATOM 961 O O . GLU A 1 120 ? -16.639 9.612 -1.787 1.00 68.62 120 GLU A O 1
ATOM 966 N N . GLU A 1 121 ? -15.460 7.821 -1.094 1.00 65.75 121 GLU A N 1
ATOM 967 C CA . GLU A 1 121 ? -15.868 6.880 -2.113 1.00 65.75 121 GLU A CA 1
ATOM 968 C C . GLU A 1 121 ? -17.296 6.378 -1.803 1.00 65.75 121 GLU A C 1
ATOM 970 O O . GLU A 1 121 ? -17.498 5.264 -1.332 1.00 65.75 121 GLU A O 1
ATOM 975 N N . ILE A 1 122 ? -18.299 7.221 -2.069 1.00 69.56 122 ILE A N 1
ATOM 976 C CA . ILE A 1 122 ? -19.736 6.906 -1.943 1.00 69.56 122 ILE A CA 1
ATOM 977 C C . ILE A 1 122 ? -20.449 6.981 -3.309 1.00 69.56 122 ILE A C 1
ATOM 979 O O . ILE A 1 122 ? -19.941 7.650 -4.220 1.00 69.56 122 ILE A O 1
ATOM 983 N N . PRO A 1 123 ? -21.595 6.290 -3.508 1.00 69.25 123 PRO A N 1
ATOM 984 C CA . PRO A 1 123 ? -22.320 6.254 -4.785 1.00 69.25 123 PRO A CA 1
ATOM 985 C C . PRO A 1 123 ? -22.572 7.629 -5.415 1.00 69.25 123 PRO A C 1
ATOM 987 O O . PRO A 1 123 ? -22.454 7.784 -6.630 1.00 69.25 123 PRO A O 1
ATOM 990 N N . GLU A 1 124 ? -22.851 8.631 -4.588 1.00 73.19 124 GLU A N 1
ATOM 991 C CA . GLU A 1 124 ? -23.125 10.017 -4.967 1.00 73.19 124 GLU A CA 1
ATOM 992 C C . GLU A 1 124 ? -21.895 10.688 -5.600 1.00 73.19 124 GLU A C 1
ATOM 994 O O . GLU A 1 124 ? -22.014 11.473 -6.543 1.00 73.19 124 GLU A O 1
ATOM 999 N N . ASN A 1 125 ? -20.699 10.303 -5.148 1.00 70.31 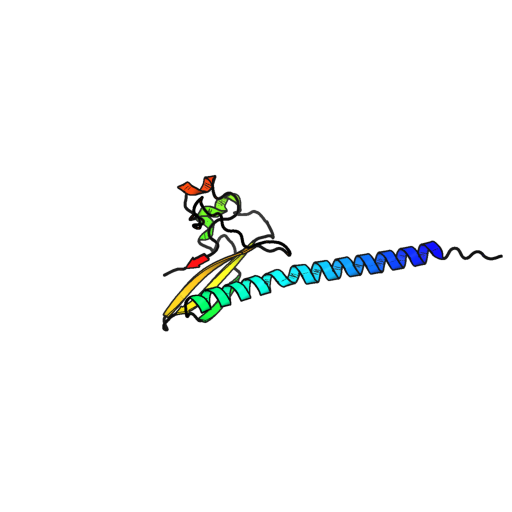125 ASN A N 1
ATOM 1000 C CA . ASN A 1 125 ? -19.421 10.852 -5.592 1.00 70.31 125 ASN A CA 1
ATOM 1001 C C . ASN A 1 125 ? -18.781 10.046 -6.735 1.00 70.31 125 ASN A C 1
ATOM 1003 O O . ASN A 1 125 ? -17.739 10.453 -7.252 1.00 70.31 125 ASN A O 1
ATOM 1007 N N . LYS A 1 126 ? -19.400 8.944 -7.196 1.00 67.31 126 LYS A N 1
ATOM 1008 C CA . LYS A 1 126 ? -18.872 8.094 -8.290 1.00 67.31 126 LYS A CA 1
ATOM 1009 C C . LYS A 1 126 ? -18.576 8.870 -9.578 1.00 67.31 126 LYS A C 1
ATOM 1011 O O . LYS A 1 126 ? -17.685 8.495 -10.335 1.00 67.31 126 LYS A O 1
ATOM 1016 N N . SER A 1 127 ? -19.322 9.940 -9.855 1.00 66.81 127 SER A N 1
ATOM 1017 C CA . SER A 1 127 ? -19.119 10.772 -11.051 1.00 66.81 127 SER A CA 1
ATOM 1018 C C . SER A 1 127 ? -17.886 11.682 -10.951 1.00 66.81 127 SER A C 1
ATOM 1020 O O . SER A 1 127 ? -17.304 12.044 -11.979 1.00 66.81 127 SER A O 1
ATOM 1022 N N . ILE A 1 128 ? -17.484 12.017 -9.723 1.00 66.12 128 ILE A N 1
ATOM 1023 C CA . ILE A 1 128 ? -16.358 12.892 -9.383 1.00 66.12 128 ILE A CA 1
ATOM 1024 C C . ILE A 1 128 ? -15.087 12.048 -9.241 1.00 66.12 128 ILE A C 1
ATOM 1026 O O . ILE A 1 128 ? -14.050 12.361 -9.826 1.00 66.12 128 ILE A O 1
ATOM 1030 N N . ILE A 1 129 ? -15.190 10.917 -8.540 1.00 62.91 129 ILE A N 1
ATOM 1031 C CA . ILE A 1 129 ? -14.095 9.978 -8.301 1.00 62.91 129 ILE A CA 1
ATOM 1032 C C . ILE A 1 129 ? -13.962 9.046 -9.507 1.00 62.91 129 ILE A C 1
ATOM 1034 O O . ILE A 1 129 ? -14.386 7.893 -9.506 1.00 62.91 129 ILE A O 1
ATOM 1038 N N . LYS A 1 130 ? -13.373 9.567 -10.585 1.00 55.25 130 LYS A N 1
ATOM 1039 C CA . LYS A 1 130 ? -13.141 8.782 -11.808 1.00 55.25 130 LYS A CA 1
ATOM 1040 C C . LYS A 1 130 ? -11.907 7.887 -11.721 1.00 55.25 130 LYS A C 1
ATOM 1042 O O . LYS A 1 130 ? -11.826 6.894 -12.443 1.00 55.25 130 LYS A O 1
ATOM 1047 N N . GLU A 1 131 ? -10.937 8.245 -10.876 1.00 55.53 131 GLU A N 1
ATOM 1048 C CA . GLU A 1 131 ? -9.604 7.633 -10.933 1.00 55.53 131 GLU A CA 1
ATOM 1049 C C . GLU A 1 131 ? -8.884 7.489 -9.578 1.00 55.53 131 GLU A C 1
ATOM 1051 O O . GLU A 1 131 ? -8.182 6.494 -9.389 1.00 55.53 131 GLU A O 1
ATOM 1056 N N . TYR A 1 132 ? -9.091 8.412 -8.628 1.00 62.84 132 TYR A N 1
ATOM 1057 C CA . TYR A 1 132 ? -8.322 8.487 -7.376 1.00 62.84 132 TYR 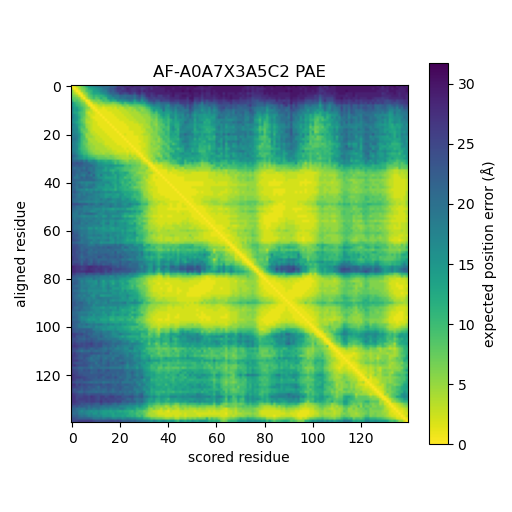A CA 1
ATOM 1058 C C . TYR A 1 132 ? -9.214 8.773 -6.155 1.00 62.84 132 TYR A C 1
ATOM 1060 O O . TYR A 1 132 ? -9.255 9.904 -5.705 1.00 62.84 132 TYR A O 1
ATOM 1068 N N . GLY A 1 133 ? -9.968 7.830 -5.590 1.00 68.31 133 GLY A N 1
ATOM 1069 C CA . GLY A 1 133 ? -10.707 8.125 -4.343 1.00 68.31 133 GLY A CA 1
ATOM 1070 C C . GLY A 1 133 ? -9.893 7.849 -3.074 1.00 68.31 133 GLY A C 1
ATOM 1071 O O . GLY A 1 133 ? -8.661 7.846 -3.135 1.00 68.31 133 GLY A O 1
ATOM 1072 N N . LYS A 1 134 ? -10.561 7.618 -1.940 1.00 74.94 134 LYS A N 1
ATOM 1073 C CA . LYS A 1 134 ? -9.941 7.350 -0.629 1.00 74.94 134 LYS A CA 1
ATOM 1074 C C . LYS A 1 134 ? -8.945 6.186 -0.713 1.00 74.94 134 LYS A C 1
ATOM 1076 O O . LYS A 1 134 ? -9.239 5.160 -1.324 1.00 74.94 134 LYS A O 1
ATOM 1081 N N . ARG A 1 135 ? -7.753 6.328 -0.126 1.00 83.25 135 ARG A N 1
ATOM 1082 C CA . ARG A 1 135 ? -6.716 5.272 -0.167 1.00 83.25 135 ARG A CA 1
ATOM 1083 C C . ARG A 1 135 ? -6.664 4.407 1.075 1.00 83.25 135 ARG A C 1
ATOM 1085 O O . ARG A 1 135 ? -6.139 3.299 1.004 1.00 83.25 135 ARG A O 1
ATOM 1092 N N . TRP A 1 136 ? -7.209 4.910 2.172 1.00 88.12 136 TRP A N 1
ATOM 1093 C CA . TRP A 1 136 ? -7.254 4.238 3.456 1.00 88.12 136 TRP A CA 1
ATOM 1094 C C . TRP A 1 136 ? -8.693 4.0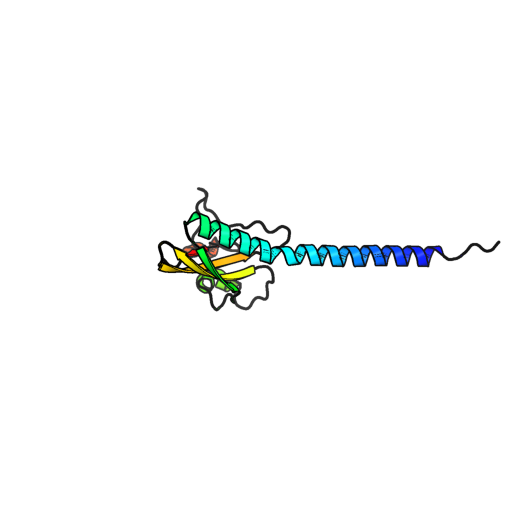27 3.904 1.00 88.12 136 TRP A C 1
ATOM 1096 O O . TRP A 1 136 ? -9.486 4.967 3.956 1.00 88.12 136 TRP A O 1
ATOM 1106 N N . ILE A 1 137 ? -9.009 2.796 4.280 1.00 88.50 137 ILE A N 1
ATOM 1107 C CA . ILE A 1 137 ? -10.245 2.457 4.982 1.00 88.50 137 ILE A CA 1
ATOM 1108 C C . ILE A 1 137 ? -9.820 1.784 6.280 1.00 88.50 137 ILE A C 1
ATOM 1110 O O . ILE A 1 137 ? -9.165 0.746 6.242 1.00 88.50 137 ILE A O 1
ATOM 1114 N N . PHE A 1 138 ? -10.144 2.400 7.412 1.00 89.25 138 PHE A N 1
ATOM 1115 C CA . PHE A 1 138 ? -9.920 1.831 8.738 1.00 89.25 138 PHE A CA 1
ATOM 1116 C C . PHE A 1 138 ? -11.236 1.223 9.211 1.00 89.25 138 PHE A C 1
ATOM 1118 O O . PHE A 1 138 ? -12.261 1.899 9.156 1.00 89.25 138 PHE A O 1
ATOM 1125 N N . ASP A 1 139 ? -11.201 -0.044 9.607 1.00 83.12 139 ASP A N 1
ATOM 1126 C CA . ASP A 1 139 ? -12.307 -0.702 10.296 1.00 83.12 139 ASP A CA 1
ATOM 1127 C C . ASP A 1 139 ? -12.129 -0.379 11.788 1.00 83.12 139 ASP A C 1
ATOM 1129 O O . ASP A 1 139 ? -11.175 -0.849 12.421 1.00 83.12 139 ASP A O 1
ATOM 1133 N N . GLU A 1 140 ? -12.934 0.562 12.290 1.00 65.62 140 GLU A N 1
ATOM 1134 C CA . GLU A 1 140 ? -12.874 1.062 13.674 1.00 65.62 140 GLU A CA 1
ATOM 1135 C C . GLU A 1 140 ? -13.529 0.101 14.671 1.00 65.62 140 GLU A C 1
ATOM 1137 O O . GLU A 1 140 ? -14.666 -0.356 14.413 1.00 65.62 140 GLU A O 1
#

Foldseek 3Di:
DDPDPCVVVVVVVVVVVVVVVVVVVVVVLQVCQVVVQVVVVQVVQVVVVKGWDDKDWDDCVPDPCCLQVVVCVVPPDVFKIKIWTWMDDPRDIWIKIFIGTGDSPDDLDADADPVRHFDARDPVCSVVPVDHHDGMDTDD

Nearest PDB structures (foldseek):
  7znl-assembly1_e  TM=5.433E-01  e=7.536E-01  Homo sapiens
  7apk-assembly1_e  TM=5.432E-01  e=8.001E-01  Homo sapiens
  7znk-assembly1_e  TM=5.433E-01  e=8.001E-01  Homo sapiens
  7znk-assembly1_M  TM=4.023E-01  e=6.295E-01  Homo sapiens
  7znl-assembly1_M  TM=4.023E-01  e=5.928E-01  Homo sapiens

Secondary structure (DSSP, 8-state):
------HHHHHHHHHHHHHHHHHHHHHHHHTHHHHHHHHHHHHHHHHTTEEEEEEEEE-GGGSGGGGT-GGGTT---TTEEEEEEEEEETTEEEEEEEEEE-STT------B-TTSPBPP--GGGTTT-SS----EEEE-

Solvent-accessible surface area (backbone atoms only — not comparable to full-atom values): 8352 Å² total; per-residue (Å²): 135,85,80,75,87,53,64,68,60,53,54,52,52,53,51,49,54,52,52,53,51,50,52,53,50,52,52,60,50,58,66,48,39,65,58,52,48,51,53,50,50,53,49,59,39,43,74,68,66,27,46,80,77,45,80,42,82,48,56,63,87,80,41,85,60,42,84,58,43,54,94,49,64,94,55,96,59,88,44,60,49,35,33,43,34,37,29,33,43,94,87,43,82,40,46,35,37,40,60,39,60,50,47,88,79,55,69,93,61,60,40,49,51,99,84,67,51,74,42,66,73,42,85,88,39,48,84,75,42,78,84,34,39,66,45,72,48,75,58,129

Radius of gyration: 22.26 Å; Cα contacts (8 Å, |Δi|>4): 171; chains: 1; bounding box: 69×32×70 Å

Mean predicted aligned error: 10.86 Å

pLDDT: mean 78.1, std 14.63, range [39.84, 96.62]